Protein AF-A0A9W7L1I3-F1 (afdb_monomer_lite)

Foldseek 3Di:
DDDDDDDDDDDDDDDPPRDDDDDDDDDDDDDDDDDDDDDDDDDDDDDDDDDDPCQPKAWFPAFWFDDWFKIFGDRGQCVVPHDQQKWKWFQDPVPRDIDIWGWHAAPGRGMTGTPGGDPDHGDPDTTIIIITDD

pLDDT: mean 75.12, std 22.77, range [35.75, 97.94]

Sequence (134 aa):
MGLTFKNGGKASDYDATGKKKKKKKSHKKSKESSKHTQETSTASSSSGPGGQADMSQKRGTGSVFHSSTIVTGQDTRFLSELSQGDAFILKNPATNKDEMRVIRFITSDSSLAISSAFSFACSSSSSSFKYVKA

Secondary structure (DSSP, 8-state):
---------------TT--------PPPP----------------------------EEPSSEEEEETTEEEEES--HHHH--TTPEEEEE-TTT--EEEEEEEEEEETTEEEESS--SS---SS-B-EEEE--

Organism: NCBI:txid2557542

Structure (mmCIF, N/CA/C/O backbone):
data_AF-A0A9W7L1I3-F1
#
_entry.id   AF-A0A9W7L1I3-F1
#
loop_
_atom_site.group_PDB
_atom_site.id
_atom_site.type_symbol
_atom_site.label_atom_id
_atom_site.label_alt_id
_atom_site.label_comp_id
_atom_site.label_asym_id
_atom_site.label_entity_id
_atom_site.label_seq_id
_atom_site.pdbx_PDB_ins_code
_atom_site.Cartn_x
_atom_site.Cartn_y
_atom_site.Cartn_z
_atom_site.occupancy
_atom_site.B_iso_or_equiv
_atom_site.auth_seq_id
_atom_site.auth_comp_id
_atom_site.auth_asym_id
_atom_site.auth_atom_id
_atom_site.pdbx_PDB_model_num
ATOM 1 N N . MET A 1 1 ? 11.479 6.008 78.137 1.00 51.56 1 MET A N 1
ATOM 2 C CA . MET A 1 1 ? 11.513 5.747 76.678 1.00 51.56 1 MET A CA 1
ATOM 3 C C . MET A 1 1 ? 10.115 5.355 76.231 1.00 51.56 1 MET A C 1
ATOM 5 O O . MET A 1 1 ? 9.393 4.761 77.019 1.00 51.56 1 MET A O 1
ATOM 9 N N . GLY A 1 2 ? 9.712 5.848 75.062 1.00 44.78 2 GLY A N 1
ATOM 10 C CA . GLY A 1 2 ? 8.330 6.169 74.709 1.00 44.78 2 GLY A CA 1
ATOM 11 C C . GLY A 1 2 ? 7.408 5.007 74.329 1.00 44.78 2 GLY A C 1
ATOM 12 O O . GLY A 1 2 ? 7.834 3.912 73.982 1.00 44.78 2 GLY A O 1
ATOM 13 N N . LEU A 1 3 ? 6.123 5.350 74.408 1.00 50.97 3 LEU A N 1
ATOM 14 C CA . LEU A 1 3 ? 4.892 4.642 74.046 1.00 50.97 3 LEU A CA 1
ATOM 15 C C . LEU A 1 3 ? 4.874 4.194 72.573 1.00 50.97 3 LEU A C 1
ATOM 17 O O . LEU A 1 3 ? 5.403 4.933 71.750 1.00 50.97 3 LEU A O 1
ATOM 21 N N . THR A 1 4 ? 4.152 3.120 72.207 1.00 53.06 4 THR A N 1
ATOM 22 C CA . THR A 1 4 ? 2.930 3.193 71.352 1.00 53.06 4 THR A CA 1
ATOM 23 C C . THR A 1 4 ? 2.336 1.830 70.942 1.00 53.06 4 THR A C 1
ATOM 25 O O . THR A 1 4 ? 2.967 0.780 71.005 1.00 53.06 4 THR A O 1
ATOM 28 N N . PHE A 1 5 ? 1.051 1.892 70.581 1.00 48.38 5 PHE A N 1
ATOM 29 C CA . PHE A 1 5 ? 0.020 0.859 70.562 1.00 48.38 5 PHE A CA 1
ATOM 30 C C . PHE A 1 5 ? -0.036 0.020 69.273 1.00 48.38 5 PHE A C 1
ATOM 32 O O . PHE A 1 5 ? 0.103 0.536 68.167 1.00 48.38 5 PHE A O 1
ATOM 39 N N . LYS A 1 6 ? -0.384 -1.267 69.424 1.00 52.47 6 LYS A N 1
ATOM 40 C CA . LYS A 1 6 ? -0.971 -2.113 68.374 1.00 52.47 6 LYS A CA 1
ATOM 41 C C . LYS A 1 6 ? -2.475 -1.828 68.297 1.00 52.47 6 LYS A C 1
ATOM 43 O O . LYS A 1 6 ? -3.204 -2.287 69.169 1.00 52.47 6 LYS A O 1
ATOM 48 N N . ASN A 1 7 ? -2.936 -1.098 67.278 1.00 46.75 7 ASN A N 1
ATOM 49 C CA . ASN A 1 7 ? -4.288 -1.264 66.728 1.00 46.75 7 ASN A CA 1
ATOM 50 C C . ASN A 1 7 ? -4.514 -0.474 65.429 1.00 46.75 7 ASN A C 1
ATOM 52 O O . ASN A 1 7 ? -4.129 0.686 65.333 1.00 46.75 7 ASN A O 1
ATOM 56 N N . GLY A 1 8 ? -5.279 -1.075 64.511 1.00 43.06 8 GLY A N 1
ATOM 57 C CA . GLY A 1 8 ? -6.182 -0.347 63.610 1.00 43.06 8 GLY A CA 1
ATOM 58 C C . GLY A 1 8 ? -5.737 -0.205 62.154 1.00 43.06 8 GLY A C 1
ATOM 59 O O . GLY A 1 8 ? -4.919 0.645 61.828 1.00 43.06 8 GLY A O 1
ATOM 60 N N . GLY A 1 9 ? -6.360 -0.971 61.249 1.00 42.59 9 GLY A N 1
ATOM 61 C CA . GLY A 1 9 ? -6.088 -0.826 59.815 1.00 42.59 9 GLY A CA 1
ATOM 62 C C . GLY A 1 9 ? -6.968 -1.610 58.839 1.00 42.59 9 GLY A C 1
ATOM 63 O O . GLY A 1 9 ? -6.439 -2.157 57.888 1.00 42.59 9 GLY A O 1
ATOM 64 N N . LYS A 1 10 ? -8.281 -1.664 59.099 1.00 44.69 10 LYS A N 1
ATOM 65 C CA . LYS A 1 10 ? -9.413 -1.830 58.157 1.00 44.69 10 LYS A CA 1
ATOM 66 C C . LYS A 1 10 ? -9.341 -2.896 57.045 1.00 44.69 10 LYS A C 1
ATOM 68 O O . LYS A 1 10 ? -8.680 -2.754 56.024 1.00 44.69 10 LYS A O 1
ATOM 73 N N . ALA A 1 11 ? -10.232 -3.876 57.197 1.00 50.88 11 ALA A N 1
ATOM 74 C CA . ALA A 1 11 ? -10.859 -4.606 56.106 1.00 50.88 11 ALA A CA 1
ATOM 75 C C . ALA A 1 11 ? -11.622 -3.658 55.166 1.00 50.88 11 ALA A C 1
ATOM 77 O O . ALA A 1 11 ? -12.397 -2.824 55.632 1.00 50.88 11 ALA A O 1
ATOM 78 N N . SER A 1 12 ? -11.410 -3.807 53.861 1.00 59.09 12 SER A N 1
ATOM 79 C CA . SER A 1 12 ? -12.389 -3.686 52.762 1.00 59.09 12 SER A CA 1
ATOM 80 C C . SER A 1 12 ? -11.602 -3.469 51.474 1.00 59.09 12 SER A C 1
ATOM 82 O O . SER A 1 12 ? -10.917 -2.467 51.373 1.00 59.09 12 SER A O 1
ATOM 84 N N . ASP A 1 13 ? -11.639 -4.453 50.566 1.00 45.06 13 ASP A N 1
ATOM 85 C CA . ASP A 1 13 ? -11.403 -4.328 49.104 1.00 45.06 13 ASP A CA 1
ATOM 86 C C . ASP A 1 13 ? -11.022 -5.668 48.426 1.00 45.06 13 ASP A C 1
ATOM 88 O O . ASP A 1 13 ? -10.518 -5.692 47.302 1.00 45.06 13 ASP A O 1
ATOM 92 N N . TYR A 1 14 ? -11.288 -6.816 49.059 1.00 48.91 14 TYR A N 1
ATOM 93 C CA . TYR A 1 14 ? -11.110 -8.125 48.422 1.00 48.91 14 TYR A CA 1
ATOM 94 C C . TYR A 1 14 ? -12.471 -8.721 48.052 1.00 48.91 14 TYR A C 1
ATOM 96 O O . TYR A 1 14 ? -13.279 -9.058 48.911 1.00 48.91 14 TYR A O 1
ATOM 104 N N . ASP A 1 15 ? -12.721 -8.817 46.749 1.00 52.53 15 ASP A N 1
ATOM 105 C CA . ASP A 1 15 ? -13.796 -9.616 46.157 1.00 52.53 15 ASP A CA 1
ATOM 106 C C . ASP A 1 15 ? -13.406 -11.107 46.233 1.00 52.53 15 ASP A C 1
ATOM 108 O O . ASP A 1 15 ? -12.218 -11.432 46.119 1.00 52.53 15 ASP A O 1
ATOM 112 N N . ALA A 1 16 ? -14.378 -12.009 46.409 1.00 58.59 16 ALA A N 1
ATOM 113 C CA . ALA A 1 16 ? -14.205 -13.435 46.737 1.00 58.59 16 ALA A CA 1
ATOM 114 C C . ALA A 1 16 ? -13.472 -14.294 45.674 1.00 58.59 16 ALA A C 1
ATOM 116 O O . ALA A 1 16 ? -13.474 -15.519 45.745 1.00 58.59 16 ALA A O 1
ATOM 117 N N . THR A 1 17 ? -12.826 -13.675 44.685 1.00 58.03 17 THR A N 1
ATOM 118 C CA . THR A 1 17 ? -12.126 -14.342 43.578 1.00 58.03 17 THR A CA 1
ATOM 119 C C . THR A 1 17 ? -10.669 -13.899 43.382 1.00 58.03 17 THR A C 1
ATOM 121 O O . THR A 1 17 ? -10.031 -14.321 42.419 1.00 58.03 17 THR A O 1
ATOM 124 N N . GLY A 1 18 ? -10.098 -13.069 44.268 1.00 52.81 18 GLY A N 1
ATOM 125 C CA . GLY A 1 18 ? -8.648 -12.789 44.291 1.00 52.81 18 GLY A CA 1
ATOM 126 C C . GLY A 1 18 ? -8.071 -12.080 43.051 1.00 52.81 18 GLY A C 1
ATOM 127 O O . GLY A 1 18 ? -6.855 -12.049 42.863 1.00 52.81 18 GLY A O 1
ATOM 128 N N . LYS A 1 19 ? -8.907 -11.491 42.185 1.00 55.38 19 LYS A N 1
ATOM 129 C CA . LYS A 1 19 ? -8.467 -10.815 40.951 1.00 55.38 19 LYS A CA 1
ATOM 130 C C . LYS A 1 19 ? -8.464 -9.290 41.107 1.00 55.38 19 LYS A C 1
ATOM 132 O O . LYS A 1 19 ? -9.477 -8.679 41.437 1.00 55.38 19 LYS A O 1
ATOM 137 N N . LYS A 1 20 ? -7.320 -8.655 40.809 1.00 52.66 20 LYS A N 1
ATOM 138 C CA . LYS A 1 20 ? -7.144 -7.188 40.788 1.00 52.66 20 LYS A CA 1
ATOM 139 C C . LYS A 1 20 ? -8.148 -6.525 39.822 1.00 52.66 20 LYS A C 1
ATOM 141 O O . LYS A 1 20 ? -8.038 -6.702 38.608 1.00 52.66 20 LYS A O 1
ATOM 146 N N . LYS A 1 21 ? -9.083 -5.708 40.333 1.00 56.22 21 LYS A N 1
ATOM 147 C CA . LYS A 1 21 ? -9.969 -4.850 39.515 1.00 56.22 21 LYS A CA 1
ATOM 148 C C . LYS A 1 21 ? -9.138 -3.760 38.813 1.00 56.22 21 LYS A C 1
ATOM 150 O O . LYS A 1 21 ? -8.657 -2.823 39.446 1.00 56.22 21 LYS A O 1
ATOM 155 N N . LYS A 1 22 ? -8.958 -3.870 37.489 1.00 58.75 22 LYS A N 1
ATOM 156 C CA . LYS A 1 22 ? -8.351 -2.818 36.649 1.00 58.75 22 LYS A CA 1
ATOM 157 C C . LYS A 1 22 ? -9.284 -1.598 36.587 1.00 58.75 22 LYS A C 1
ATOM 159 O O . LYS A 1 22 ? -10.388 -1.689 36.055 1.00 58.75 22 LYS A O 1
ATOM 164 N N . LYS A 1 23 ? -8.827 -0.449 37.103 1.00 54.97 23 LYS A N 1
ATOM 165 C CA . LYS A 1 2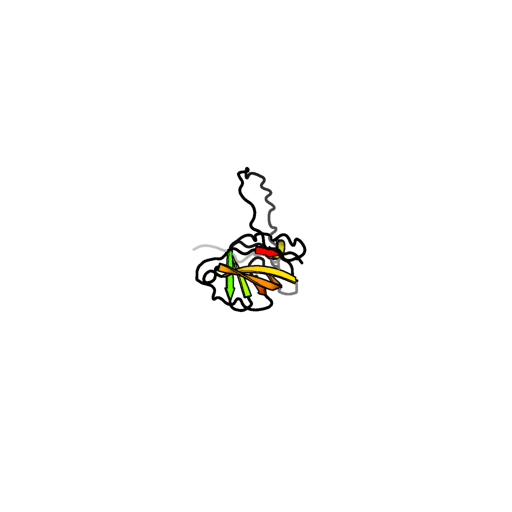3 ? -9.488 0.862 36.961 1.00 54.97 23 LYS A CA 1
ATOM 166 C C . LYS A 1 23 ? -9.604 1.236 35.475 1.00 54.97 23 LYS A C 1
ATOM 168 O O . LYS A 1 23 ? -8.588 1.420 34.806 1.00 54.97 23 LYS A O 1
ATOM 173 N N . LYS A 1 24 ? -10.833 1.377 34.967 1.00 56.19 24 LYS A N 1
ATOM 174 C CA . LYS A 1 24 ? -11.121 1.966 33.648 1.00 56.19 24 LYS A CA 1
ATOM 175 C C . LYS A 1 24 ? -10.900 3.481 33.727 1.00 56.19 24 LYS A C 1
ATOM 177 O O . LYS A 1 24 ? -11.619 4.171 34.442 1.00 56.19 24 LYS A O 1
ATOM 182 N N . LYS A 1 25 ? -9.888 3.988 33.019 1.00 54.59 25 LYS A N 1
ATOM 183 C CA . LYS A 1 25 ? -9.587 5.421 32.891 1.00 54.59 25 LYS A CA 1
ATOM 184 C C . LYS A 1 25 ? -10.369 5.960 31.686 1.00 54.59 25 LYS A C 1
ATOM 186 O O . LYS A 1 25 ? -10.131 5.545 30.557 1.00 54.59 25 LYS A O 1
ATOM 191 N N . SER A 1 26 ? -11.346 6.824 31.943 1.00 47.66 26 SER A N 1
ATOM 192 C CA . SER A 1 26 ? -12.177 7.489 30.936 1.00 47.66 26 SER A CA 1
ATOM 193 C C . SER A 1 26 ? -11.360 8.532 30.168 1.00 47.66 26 SER A C 1
ATOM 195 O O . SER A 1 26 ? -10.827 9.463 30.775 1.00 47.66 26 SER A O 1
ATOM 197 N N . HIS A 1 27 ? -11.268 8.393 28.844 1.00 52.78 27 HIS A N 1
ATOM 198 C CA . HIS A 1 27 ? -10.612 9.374 27.983 1.00 52.78 27 HIS A CA 1
ATOM 199 C C . HIS A 1 27 ? -11.513 10.591 27.739 1.00 52.78 27 HIS A C 1
ATOM 201 O O . HIS A 1 27 ? -12.666 10.483 27.324 1.00 52.78 27 HIS A O 1
ATOM 207 N N . LYS A 1 28 ? -10.936 11.754 28.044 1.00 54.66 28 LYS A N 1
ATOM 208 C CA . LYS A 1 28 ? -11.490 13.100 27.924 1.00 54.66 28 LYS A CA 1
ATOM 209 C C . LYS A 1 28 ? -11.523 13.516 26.450 1.00 54.66 28 LYS A C 1
ATOM 211 O O . LYS A 1 28 ? -10.521 13.424 25.750 1.00 54.66 28 LYS A O 1
ATOM 216 N N . LYS A 1 29 ? -12.695 13.971 26.012 1.00 51.72 29 LYS A N 1
ATOM 217 C CA . LYS A 1 29 ? -13.023 14.484 24.677 1.00 51.72 29 LYS A CA 1
ATOM 218 C C . LYS A 1 29 ? -12.529 15.934 24.567 1.00 51.72 29 LYS A C 1
ATOM 220 O O . LYS A 1 29 ? -13.027 16.780 25.304 1.00 51.72 29 LYS A O 1
ATOM 225 N N . SER A 1 30 ? -11.593 16.230 23.667 1.00 49.41 30 SER A N 1
ATOM 226 C CA . SER A 1 30 ? -11.275 17.605 23.255 1.00 49.41 30 SER A CA 1
ATOM 227 C C . SER A 1 30 ? -11.668 17.794 21.794 1.00 49.41 30 SER A C 1
ATOM 229 O O . SER A 1 30 ? -11.071 17.215 20.889 1.00 49.41 30 SER A O 1
ATOM 231 N N . LYS A 1 31 ? -12.729 18.581 21.600 1.00 55.91 31 LYS A N 1
ATOM 232 C CA . LYS A 1 31 ? -13.014 19.293 20.357 1.00 55.91 31 LYS A CA 1
ATOM 233 C C . LYS A 1 31 ? -11.969 20.398 20.230 1.00 55.91 31 LYS A C 1
ATOM 235 O O . LYS A 1 31 ? -11.882 21.199 21.153 1.00 55.91 31 LYS A O 1
ATOM 240 N N . GLU A 1 32 ? -11.285 20.496 19.098 1.00 47.41 32 GLU A N 1
ATOM 241 C CA . GLU A 1 32 ? -10.769 21.789 18.660 1.00 47.41 32 GLU A CA 1
ATOM 242 C C . GLU A 1 32 ? -10.871 21.923 17.144 1.00 47.41 32 GLU A C 1
ATOM 244 O O . GLU A 1 32 ? -10.719 20.969 16.381 1.00 47.41 32 GLU A O 1
ATOM 249 N N . SER A 1 33 ? -11.278 23.121 16.763 1.00 42.72 33 SER A N 1
ATOM 250 C CA . SER A 1 33 ? -11.810 23.552 15.488 1.00 42.72 33 SER A CA 1
ATOM 251 C C . SER A 1 33 ? -10.768 24.303 14.668 1.00 42.72 33 SER A C 1
ATOM 253 O O . SER A 1 33 ? -10.002 25.088 15.209 1.00 42.72 33 SER A O 1
ATOM 255 N N . SER A 1 34 ? -10.876 24.146 13.348 1.00 43.97 34 SER A N 1
ATOM 256 C CA . SER A 1 34 ? -10.703 25.188 12.325 1.00 43.97 34 SER A CA 1
ATOM 257 C C . SER A 1 34 ? -9.452 26.080 12.368 1.00 43.97 34 SER A C 1
ATOM 259 O O . SER A 1 34 ? -9.414 27.067 13.096 1.00 43.97 34 SER A O 1
ATOM 261 N N . LYS A 1 35 ? -8.549 25.878 11.405 1.00 45.91 35 LYS A N 1
ATOM 262 C CA . LYS A 1 35 ? -8.266 26.848 10.324 1.00 45.91 35 LYS A CA 1
ATOM 263 C C . LYS A 1 35 ? -7.129 26.303 9.462 1.00 45.91 35 LYS A C 1
ATOM 265 O O . LYS A 1 35 ? -5.999 26.226 9.928 1.00 45.91 35 LYS A O 1
ATOM 270 N N . HIS A 1 36 ? -7.390 26.010 8.193 1.00 37.84 36 HIS A N 1
ATOM 271 C CA . HIS A 1 36 ? -6.341 26.178 7.194 1.00 37.84 36 HIS A CA 1
ATOM 272 C C . HIS A 1 36 ? -6.946 26.724 5.909 1.00 37.84 36 HIS A C 1
ATOM 274 O O . HIS A 1 36 ? -7.806 26.110 5.280 1.00 37.84 36 HIS A O 1
ATOM 280 N N . THR A 1 37 ? -6.542 27.960 5.652 1.00 35.88 37 THR A N 1
ATOM 281 C CA . THR A 1 37 ? -6.869 28.794 4.511 1.00 35.88 37 THR A CA 1
ATOM 282 C C . THR A 1 37 ? -6.214 28.233 3.255 1.00 35.88 37 THR A C 1
ATOM 284 O O . THR A 1 37 ? -5.152 27.621 3.310 1.00 35.88 37 THR A O 1
ATOM 287 N N . GLN A 1 38 ? -6.928 28.450 2.157 1.00 53.12 38 GLN A N 1
ATOM 288 C CA . GLN A 1 38 ? -6.585 28.212 0.762 1.00 53.12 38 GLN A CA 1
ATOM 289 C C . GLN A 1 38 ? -5.181 28.673 0.369 1.00 53.12 38 GLN A C 1
ATOM 291 O O . GLN A 1 38 ? -4.662 29.604 0.975 1.00 53.12 38 GLN A O 1
ATOM 296 N N . GLU A 1 39 ? -4.671 28.044 -0.697 1.00 41.50 39 GLU A N 1
ATOM 297 C CA . GLU A 1 39 ? -3.970 28.605 -1.875 1.00 41.50 39 GLU A CA 1
ATOM 298 C C . GLU A 1 39 ? -3.067 27.497 -2.470 1.00 41.50 39 GLU A C 1
ATOM 300 O O . GLU A 1 39 ? -2.456 26.746 -1.721 1.00 41.50 39 GLU A O 1
ATOM 305 N N . THR A 1 40 ? -2.898 27.229 -3.767 1.00 35.75 40 THR A N 1
ATOM 306 C CA . THR A 1 40 ? -3.441 27.679 -5.058 1.00 35.75 40 THR A CA 1
ATOM 307 C C . THR A 1 40 ? -2.943 26.633 -6.081 1.00 35.75 40 THR A C 1
ATOM 309 O O . THR A 1 40 ? -1.913 26.007 -5.849 1.00 35.75 40 THR A O 1
ATOM 312 N N . SER A 1 41 ? -3.712 26.412 -7.152 1.00 50.47 41 SER A N 1
ATOM 313 C CA . SER A 1 41 ? -3.378 25.956 -8.524 1.00 50.47 41 SER A CA 1
ATOM 314 C C . SER A 1 41 ? -1.998 25.300 -8.785 1.00 50.47 41 SER A C 1
ATOM 316 O O . SER A 1 41 ? -0.962 25.788 -8.354 1.00 50.47 41 SER A O 1
ATOM 318 N N . THR A 1 42 ? -1.842 24.306 -9.670 1.00 36.72 42 THR A N 1
ATOM 319 C CA . THR A 1 42 ? -1.850 24.527 -11.134 1.00 36.72 42 THR A CA 1
ATOM 320 C C . THR A 1 42 ? -1.596 23.202 -11.895 1.00 36.72 42 THR A C 1
ATOM 322 O O . THR A 1 42 ? -0.762 22.404 -11.478 1.00 36.72 42 THR A O 1
ATOM 325 N N . ALA A 1 43 ? -2.276 23.056 -13.042 1.00 39.16 43 ALA A N 1
ATOM 326 C CA . ALA A 1 43 ? -1.952 22.275 -14.255 1.00 39.16 43 ALA A CA 1
ATOM 327 C C . ALA A 1 43 ? -1.982 20.726 -14.263 1.00 39.16 43 ALA A C 1
ATOM 329 O O . ALA A 1 43 ? -0.995 20.032 -14.043 1.00 39.16 43 ALA A O 1
ATOM 330 N N . SER A 1 44 ? -3.150 20.207 -14.643 1.00 44.97 44 SER A N 1
ATOM 331 C CA . SER A 1 44 ? -3.463 19.574 -15.941 1.00 44.97 44 SER A CA 1
ATOM 332 C C . SER A 1 44 ? -2.372 18.889 -16.799 1.00 44.97 44 SER A C 1
ATOM 334 O O . SER A 1 44 ? -1.450 19.522 -17.301 1.00 44.97 44 SER A O 1
ATOM 336 N N . SER A 1 45 ? -2.681 17.622 -17.117 1.00 48.50 45 SER A N 1
ATOM 337 C CA . SER A 1 45 ? -2.697 16.969 -18.446 1.00 48.50 45 SER A CA 1
ATOM 338 C C . SER A 1 45 ? -1.407 16.739 -19.249 1.00 48.50 45 SER A C 1
ATOM 340 O O . SER A 1 45 ? -0.848 17.657 -19.839 1.00 48.50 45 SER A O 1
ATOM 342 N N . SER A 1 46 ? -1.108 15.459 -19.499 1.00 43.16 46 SER A N 1
ATOM 343 C CA . SER A 1 46 ? -0.861 14.989 -20.870 1.00 43.16 46 SER A CA 1
ATOM 344 C C . SER A 1 46 ? -1.365 13.555 -21.058 1.00 43.16 46 SER A C 1
ATOM 346 O O . SER A 1 46 ? -1.372 12.735 -20.143 1.00 43.16 46 SER A O 1
ATOM 348 N N . SER A 1 47 ? -1.890 13.343 -22.253 1.00 44.59 47 SER A N 1
ATOM 349 C CA . SER A 1 47 ? -2.854 12.351 -22.704 1.00 44.59 47 SER A CA 1
ATOM 350 C C . SER A 1 47 ? -2.183 11.206 -23.467 1.00 44.59 47 SER A C 1
ATOM 352 O O . SER A 1 47 ? -1.238 11.422 -24.220 1.00 44.59 47 SER A O 1
ATOM 354 N N . GLY A 1 48 ? -2.726 9.994 -23.331 1.00 38.06 48 GLY A N 1
ATOM 355 C CA . GLY A 1 48 ? -2.464 8.856 -24.215 1.00 38.06 48 GLY A CA 1
ATOM 356 C C . GLY A 1 48 ? -3.796 8.220 -24.637 1.00 38.06 48 GLY A C 1
ATOM 357 O O . GLY A 1 48 ? -4.670 8.072 -23.781 1.00 38.06 48 GLY A O 1
ATOM 358 N N . PRO A 1 49 ? -4.007 7.878 -25.922 1.00 50.00 49 PRO A N 1
ATOM 359 C CA . PRO A 1 49 ? -5.286 7.380 -26.405 1.00 50.00 49 PRO A CA 1
ATOM 360 C C . PRO A 1 49 ? -5.352 5.859 -26.232 1.00 50.00 49 PRO A C 1
ATOM 362 O O . PRO A 1 49 ? -4.685 5.102 -26.933 1.00 50.00 49 PRO A O 1
ATOM 365 N N . GLY A 1 50 ? -6.169 5.403 -25.293 1.00 39.44 50 GLY A N 1
ATOM 366 C CA . GLY A 1 50 ? -6.502 3.995 -25.124 1.00 39.44 50 GLY A CA 1
ATOM 367 C C . GLY A 1 50 ? -7.665 3.896 -24.158 1.00 39.44 50 GLY A C 1
ATOM 368 O O . GLY A 1 50 ? -7.491 4.180 -22.979 1.00 39.44 50 GLY A O 1
ATOM 369 N N . GLY A 1 51 ? -8.854 3.575 -24.671 1.00 44.12 51 GLY A N 1
ATOM 370 C CA . GLY A 1 51 ? -10.097 3.550 -23.904 1.00 44.12 51 GLY A CA 1
ATOM 371 C C . GLY A 1 51 ? -9.973 2.722 -22.626 1.00 44.12 51 GLY A C 1
ATOM 372 O O . GLY A 1 51 ? -9.982 1.495 -22.664 1.00 44.12 51 GLY A O 1
ATOM 373 N N . GLN A 1 52 ? -9.869 3.406 -21.495 1.00 45.72 52 GLN A N 1
ATOM 374 C CA . GLN A 1 52 ? -10.034 2.851 -20.162 1.00 45.72 52 GLN A CA 1
ATOM 375 C C . GLN A 1 52 ? -10.919 3.836 -19.421 1.00 45.72 52 GLN A C 1
ATOM 377 O O . GLN A 1 52 ? -10.682 5.041 -19.484 1.00 45.72 52 GLN A O 1
ATOM 382 N N . ALA A 1 53 ? -11.976 3.313 -18.802 1.00 49.69 53 ALA A N 1
ATOM 383 C CA . ALA A 1 53 ? -12.884 4.069 -17.955 1.00 49.69 53 ALA A CA 1
ATOM 384 C C . ALA A 1 53 ? -12.089 5.059 -17.094 1.00 49.69 53 ALA A C 1
ATOM 386 O O . ALA A 1 53 ? -11.073 4.658 -16.526 1.00 49.69 53 ALA A O 1
ATOM 387 N N . ASP A 1 54 ? -12.541 6.317 -17.039 1.00 54.91 54 ASP A N 1
ATOM 388 C CA . ASP A 1 54 ? -11.972 7.425 -16.261 1.00 54.91 54 ASP A CA 1
ATOM 389 C C . ASP A 1 54 ? -11.936 7.090 -14.760 1.00 54.91 54 ASP A C 1
ATOM 391 O O . ASP A 1 54 ? -12.695 7.584 -13.927 1.00 54.91 54 ASP A O 1
ATOM 395 N N . MET A 1 55 ? -11.038 6.189 -14.398 1.00 68.56 55 MET A N 1
ATOM 396 C CA . MET A 1 55 ? -10.717 5.836 -13.039 1.00 68.56 55 MET A CA 1
ATOM 397 C C . MET A 1 55 ? -9.786 6.927 -12.527 1.00 68.56 55 MET A C 1
ATOM 399 O O . MET A 1 55 ? -8.566 6.872 -12.687 1.00 68.56 55 MET A O 1
ATOM 403 N N . SER A 1 56 ? -10.386 7.971 -11.956 1.00 84.94 56 SER A N 1
ATOM 404 C CA . SER A 1 56 ? -9.671 9.136 -11.441 1.00 84.94 56 SER A CA 1
ATOM 405 C C . SER A 1 56 ? -8.613 8.703 -10.417 1.00 84.94 56 SER A C 1
ATOM 407 O O . SER A 1 56 ? -8.951 8.321 -9.291 1.00 84.94 56 SER A O 1
ATOM 409 N N . GLN A 1 57 ? -7.335 8.760 -10.796 1.00 91.88 57 GLN A N 1
ATOM 410 C CA . GLN A 1 57 ? -6.224 8.509 -9.882 1.00 91.88 57 GLN A CA 1
ATOM 411 C C . GLN A 1 57 ? -6.230 9.550 -8.759 1.00 91.88 57 GLN A C 1
ATOM 413 O O . GLN A 1 57 ? -6.236 10.756 -9.010 1.00 91.88 57 GLN A O 1
ATOM 418 N N . LYS A 1 58 ? -6.185 9.090 -7.509 1.00 94.44 58 LYS A N 1
ATOM 419 C CA . LYS A 1 58 ? -6.116 9.940 -6.317 1.00 94.44 58 LYS A CA 1
ATOM 420 C C . LYS A 1 58 ? -4.726 9.870 -5.705 1.00 94.44 58 LYS A C 1
ATOM 422 O O . LYS A 1 58 ? -4.075 8.827 -5.723 1.00 94.44 58 LYS A O 1
ATOM 427 N N . ARG A 1 59 ? -4.255 10.989 -5.159 1.00 95.69 59 ARG A N 1
ATOM 428 C CA . ARG A 1 59 ? -3.005 11.037 -4.393 1.00 95.69 59 ARG A CA 1
ATOM 429 C C . ARG A 1 59 ? -3.272 10.553 -2.968 1.00 95.69 59 ARG A C 1
ATOM 431 O O . ARG A 1 59 ? -4.242 10.992 -2.357 1.00 95.69 59 ARG A O 1
ATOM 438 N N . GLY A 1 60 ? -2.420 9.664 -2.469 1.00 95.25 60 GLY A N 1
ATOM 439 C CA . GLY A 1 60 ? -2.466 9.202 -1.086 1.00 95.25 60 GLY A CA 1
ATOM 440 C C . GLY A 1 60 ? -1.812 10.180 -0.114 1.00 95.25 60 GLY A C 1
ATOM 441 O O . GLY A 1 60 ? -0.929 10.953 -0.500 1.00 95.25 60 GLY A O 1
ATOM 442 N N . THR A 1 61 ? -2.239 10.140 1.145 1.00 97.12 61 THR A N 1
ATOM 443 C CA . THR A 1 61 ? -1.617 10.919 2.225 1.00 97.12 61 THR A CA 1
ATOM 444 C C . THR A 1 61 ? -0.396 10.197 2.780 1.00 97.12 61 THR A C 1
ATOM 446 O O . THR A 1 61 ? -0.451 8.993 3.011 1.00 97.12 61 THR A O 1
ATOM 449 N N . GLY A 1 62 ? 0.677 10.943 3.051 1.00 95.12 62 GLY A N 1
ATOM 450 C CA . GLY A 1 62 ? 1.905 10.427 3.655 1.00 95.12 62 GLY A CA 1
ATOM 451 C C . GLY A 1 62 ? 2.901 9.871 2.639 1.00 95.12 62 GLY A C 1
ATOM 452 O O . GLY A 1 62 ? 2.753 10.026 1.422 1.00 95.12 62 GLY A O 1
ATOM 453 N N . SER A 1 63 ? 3.931 9.223 3.165 1.00 94.56 63 SER A N 1
ATOM 454 C CA . SER A 1 63 ? 4.958 8.558 2.370 1.00 94.56 63 SER A CA 1
ATOM 455 C C . SER A 1 63 ? 4.981 7.074 2.677 1.00 94.56 63 SER A C 1
ATOM 457 O O . SER A 1 63 ? 4.591 6.638 3.756 1.00 94.56 63 SER A O 1
ATOM 459 N N . VAL A 1 64 ? 5.460 6.282 1.730 1.00 95.06 64 VAL A N 1
ATOM 460 C CA . VAL A 1 64 ? 5.510 4.835 1.859 1.00 95.06 64 VAL A CA 1
ATOM 461 C C . VAL A 1 64 ? 6.881 4.288 1.519 1.00 95.06 64 VAL A C 1
ATOM 463 O O . VAL A 1 64 ? 7.645 4.849 0.731 1.00 95.06 64 VAL A O 1
ATOM 466 N N . PHE A 1 65 ? 7.137 3.144 2.126 1.00 94.06 65 PHE A N 1
ATOM 467 C CA . PHE A 1 65 ? 8.237 2.239 1.876 1.00 94.06 65 PHE A CA 1
ATOM 468 C C . PHE A 1 65 ? 7.625 0.878 1.573 1.00 94.06 65 PHE A C 1
ATOM 470 O O . PHE A 1 65 ? 6.516 0.573 2.014 1.00 94.06 65 PHE A O 1
ATOM 477 N N . HIS A 1 66 ? 8.323 0.031 0.835 1.00 93.12 66 HIS A N 1
ATOM 478 C CA . HIS A 1 66 ? 7.818 -1.308 0.568 1.00 93.12 66 HIS A CA 1
ATOM 479 C C . HIS A 1 66 ? 8.929 -2.343 0.668 1.00 93.12 66 HIS A C 1
ATOM 481 O O . HIS A 1 66 ? 10.095 -2.081 0.385 1.00 93.12 66 HIS A O 1
ATOM 487 N N . SER A 1 67 ? 8.554 -3.549 1.061 1.00 91.69 67 SER A N 1
ATOM 488 C CA . SER A 1 67 ? 9.437 -4.702 1.074 1.00 91.69 67 SER A CA 1
ATOM 489 C C . SER A 1 67 ? 8.646 -5.914 0.621 1.00 91.69 67 SER A C 1
ATOM 491 O O . SER A 1 67 ? 7.642 -6.281 1.234 1.00 91.69 67 SER A O 1
ATOM 493 N N . SER A 1 68 ? 9.086 -6.533 -0.475 1.00 92.19 68 SER A N 1
ATOM 494 C CA . SER A 1 68 ? 8.364 -7.635 -1.115 1.00 92.19 68 SER A CA 1
ATOM 495 C C . SER A 1 68 ? 6.900 -7.254 -1.389 1.00 92.19 68 SER A C 1
ATOM 497 O O . SER A 1 68 ? 6.644 -6.354 -2.184 1.00 92.19 68 SER A O 1
ATOM 499 N N . THR A 1 69 ? 5.944 -7.906 -0.726 1.00 95.94 69 THR A N 1
ATOM 500 C CA . THR A 1 69 ? 4.497 -7.691 -0.870 1.00 95.94 69 THR A CA 1
ATOM 501 C C . THR A 1 69 ? 3.890 -6.832 0.239 1.00 95.94 69 THR A C 1
ATOM 503 O O . THR A 1 69 ? 2.670 -6.692 0.295 1.00 95.94 69 THR A O 1
ATOM 506 N N . ILE A 1 70 ? 4.706 -6.276 1.133 1.00 96.19 70 ILE A N 1
ATOM 507 C CA . ILE A 1 70 ? 4.248 -5.438 2.239 1.00 96.19 70 ILE A CA 1
ATOM 508 C C . ILE A 1 70 ? 4.627 -3.991 1.957 1.00 96.19 70 ILE A C 1
ATOM 510 O O . ILE A 1 70 ? 5.759 -3.693 1.574 1.00 96.19 70 ILE A O 1
ATOM 514 N N . VAL A 1 71 ? 3.675 -3.090 2.172 1.00 96.00 71 VAL A N 1
ATOM 515 C CA . VAL A 1 71 ? 3.883 -1.645 2.109 1.00 96.00 71 VAL A CA 1
ATOM 516 C C . VAL A 1 71 ? 3.719 -1.084 3.513 1.00 96.00 71 VAL A C 1
ATOM 518 O O . VAL A 1 71 ? 2.720 -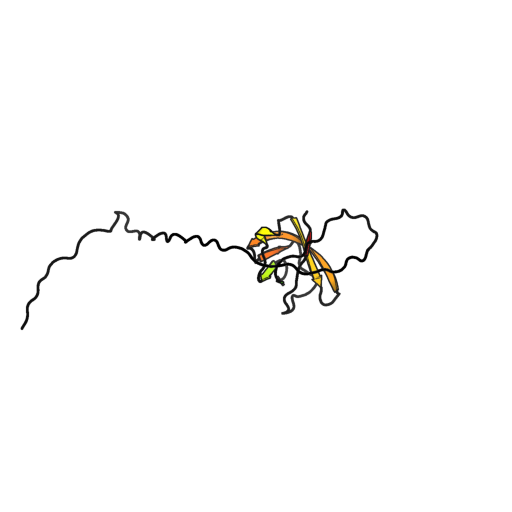1.346 4.186 1.00 96.00 71 VAL A O 1
ATOM 521 N N . THR A 1 72 ? 4.707 -0.308 3.938 1.00 95.94 72 THR A N 1
ATOM 522 C CA . THR A 1 72 ? 4.744 0.393 5.218 1.00 95.94 72 THR A CA 1
ATOM 523 C C . THR A 1 72 ? 4.606 1.883 4.959 1.00 95.94 72 THR A C 1
ATOM 525 O O . THR A 1 72 ? 5.364 2.461 4.185 1.00 95.94 72 THR A O 1
ATOM 528 N N . GLY A 1 73 ? 3.633 2.508 5.602 1.00 95.62 73 GLY A N 1
ATOM 529 C CA . GLY A 1 73 ? 3.355 3.929 5.508 1.00 95.62 73 GLY A CA 1
ATOM 530 C C . GLY A 1 73 ? 3.874 4.717 6.705 1.00 95.62 73 GLY A C 1
ATOM 531 O O . GLY A 1 73 ? 3.884 4.233 7.837 1.00 95.62 73 GLY A O 1
ATOM 532 N N . GLN A 1 74 ? 4.285 5.949 6.436 1.00 96.12 74 GLN A N 1
ATOM 533 C CA . GLN A 1 74 ? 4.628 6.978 7.404 1.00 96.12 74 GLN A CA 1
ATOM 534 C C . GLN A 1 74 ? 3.674 8.161 7.208 1.00 96.12 74 GLN A C 1
ATOM 536 O O . GLN A 1 74 ? 3.558 8.692 6.102 1.00 96.12 74 GLN A O 1
ATOM 541 N N . ASP A 1 75 ? 2.972 8.541 8.280 1.00 96.19 75 ASP A N 1
ATOM 542 C CA . ASP A 1 75 ? 1.922 9.574 8.272 1.00 96.19 75 ASP A CA 1
ATOM 543 C C . ASP A 1 75 ? 0.793 9.304 7.258 1.00 96.19 75 ASP A C 1
ATOM 545 O O . ASP A 1 75 ? 0.177 10.215 6.704 1.00 96.19 75 ASP A O 1
ATOM 549 N N . THR A 1 76 ? 0.520 8.023 7.015 1.00 97.44 76 THR A N 1
ATOM 550 C CA . THR A 1 76 ? -0.511 7.535 6.097 1.00 97.44 76 THR A CA 1
ATOM 551 C C . THR A 1 76 ? -1.847 7.301 6.805 1.00 97.44 76 THR A C 1
ATOM 553 O O . THR A 1 76 ? -1.927 7.242 8.033 1.00 97.44 76 THR A O 1
ATOM 556 N N . ARG A 1 77 ? -2.924 7.166 6.022 1.00 97.19 77 ARG A N 1
ATOM 557 C CA . ARG A 1 77 ? -4.287 6.869 6.505 1.00 97.19 77 ARG A CA 1
ATOM 558 C C . ARG A 1 77 ? -4.922 5.726 5.718 1.00 97.19 77 ARG A C 1
ATOM 560 O O . ARG A 1 77 ? -5.994 5.884 5.130 1.00 97.19 77 ARG A O 1
ATOM 567 N N . PHE A 1 78 ? -4.229 4.589 5.636 1.00 97.50 78 PHE A N 1
ATOM 568 C CA . PHE A 1 78 ? -4.637 3.498 4.748 1.00 97.50 78 PHE A CA 1
ATOM 569 C C . PHE A 1 78 ? -6.054 2.983 5.012 1.00 97.50 78 PHE A C 1
ATOM 571 O O . PHE A 1 78 ? -6.766 2.732 4.048 1.00 97.50 78 PHE A O 1
ATOM 578 N N . LEU A 1 79 ? -6.505 2.880 6.266 1.00 96.94 79 LEU A N 1
ATOM 579 C CA . LEU A 1 79 ? -7.847 2.366 6.568 1.00 96.94 79 LEU A CA 1
ATOM 580 C C . LEU A 1 79 ? -8.958 3.329 6.132 1.00 96.94 79 LEU A C 1
ATOM 582 O O . LEU A 1 79 ? -10.081 2.897 5.892 1.00 96.94 79 LEU A O 1
ATOM 586 N N . SER A 1 80 ? -8.660 4.629 6.051 1.00 96.56 80 SER A N 1
ATOM 587 C CA . SER A 1 80 ? -9.635 5.656 5.656 1.00 96.56 80 SER A CA 1
ATOM 588 C C . SER A 1 80 ? -9.640 5.920 4.150 1.00 96.56 80 SER A C 1
ATOM 590 O O . SER A 1 80 ? -10.683 6.230 3.580 1.00 96.56 80 SER A O 1
ATOM 592 N N . GLU A 1 81 ? -8.476 5.839 3.500 1.00 95.81 81 GLU A N 1
ATOM 593 C CA . GLU A 1 81 ? -8.317 6.193 2.084 1.00 95.81 81 GLU A CA 1
ATOM 594 C C . GLU A 1 81 ? -8.438 4.988 1.151 1.00 95.81 81 GLU A C 1
ATOM 596 O O . GLU A 1 81 ? -8.923 5.129 0.027 1.00 95.81 81 GLU A O 1
ATOM 601 N N . LEU A 1 82 ? -8.035 3.800 1.600 1.00 96.81 82 LEU A N 1
ATOM 602 C CA . LEU A 1 82 ? -7.877 2.612 0.767 1.00 96.81 82 LEU A CA 1
ATOM 603 C C . LEU A 1 82 ? -8.827 1.496 1.200 1.00 96.81 82 LEU A C 1
ATOM 605 O O . LEU A 1 82 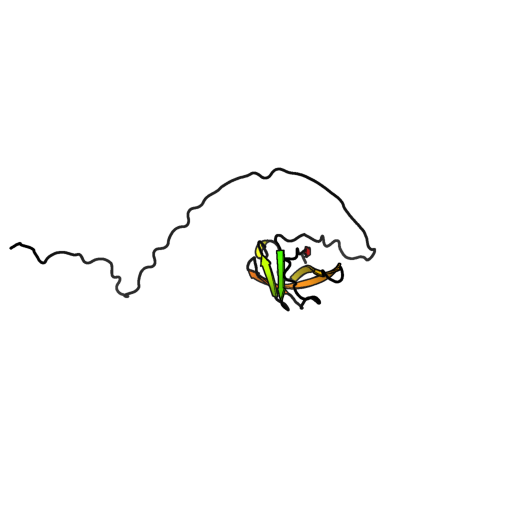? -9.349 1.461 2.312 1.00 96.81 82 LEU A O 1
ATOM 609 N N . SER A 1 83 ? -9.077 0.572 0.287 1.00 96.81 83 SER A N 1
ATOM 610 C CA . SER A 1 83 ? -9.905 -0.605 0.511 1.00 96.81 83 SER A CA 1
ATOM 611 C C . SER A 1 83 ? -9.288 -1.812 -0.192 1.00 96.81 83 SER A C 1
ATOM 613 O O . SER A 1 83 ? -8.476 -1.680 -1.108 1.00 96.81 83 SER A O 1
ATOM 615 N N . GLN A 1 84 ? -9.633 -3.013 0.268 1.00 96.69 84 GLN A N 1
ATOM 616 C CA . GLN A 1 84 ? -9.225 -4.240 -0.412 1.00 96.69 84 GLN A CA 1
ATOM 617 C C . GLN A 1 84 ? -9.768 -4.240 -1.848 1.00 96.69 84 GLN A C 1
ATOM 619 O O . GLN A 1 84 ? -10.935 -3.931 -2.062 1.00 96.69 84 GLN A O 1
ATOM 624 N N . GLY A 1 85 ? -8.924 -4.605 -2.815 1.00 96.50 85 GLY A N 1
ATOM 625 C CA . GLY A 1 85 ? -9.259 -4.574 -4.241 1.00 96.50 85 GLY A CA 1
ATOM 626 C C . GLY A 1 85 ? -8.859 -3.283 -4.959 1.00 96.50 85 GLY A C 1
ATOM 627 O O . GLY A 1 85 ? -8.712 -3.315 -6.178 1.00 96.50 85 GLY A O 1
ATOM 628 N N . ASP A 1 86 ? -8.589 -2.192 -4.234 1.00 96.44 86 ASP A N 1
ATOM 629 C CA . ASP A 1 86 ? -8.101 -0.950 -4.840 1.00 96.44 86 ASP A CA 1
ATOM 630 C C . ASP A 1 86 ? -6.730 -1.152 -5.498 1.00 96.44 86 ASP A C 1
ATOM 632 O O . ASP A 1 86 ? -5.920 -1.996 -5.086 1.00 96.44 86 ASP A O 1
ATOM 636 N N . ALA A 1 87 ? -6.439 -0.331 -6.505 1.00 96.44 87 ALA A N 1
ATOM 637 C CA . ALA A 1 87 ? -5.139 -0.331 -7.151 1.00 96.44 87 ALA A CA 1
ATOM 638 C C . ALA A 1 87 ? -4.210 0.683 -6.477 1.00 96.44 87 ALA A C 1
ATOM 640 O O . ALA A 1 87 ? -4.508 1.872 -6.398 1.00 96.44 87 ALA A O 1
ATOM 641 N N . PHE A 1 88 ? -3.065 0.209 -6.007 1.00 96.38 88 PHE A N 1
ATOM 642 C CA . PHE A 1 88 ? -2.000 0.980 -5.386 1.00 96.38 88 PHE A CA 1
ATOM 643 C C . PHE A 1 88 ? -0.895 1.250 -6.406 1.00 96.38 88 PHE A C 1
ATOM 645 O O . PHE A 1 88 ? -0.403 0.322 -7.049 1.00 96.38 88 PHE A O 1
ATOM 652 N N . ILE A 1 89 ? -0.503 2.510 -6.563 1.00 95.62 89 ILE A N 1
ATOM 653 C CA . ILE A 1 89 ? 0.402 2.960 -7.622 1.00 95.62 89 ILE A CA 1
ATOM 654 C C . ILE A 1 89 ? 1.612 3.646 -6.998 1.00 95.62 89 ILE A C 1
ATOM 656 O O . ILE A 1 89 ? 1.481 4.612 -6.240 1.00 95.62 89 ILE A O 1
ATOM 660 N N . LEU A 1 90 ? 2.797 3.167 -7.367 1.00 94.00 90 LEU A N 1
ATOM 661 C CA . LEU A 1 90 ? 4.078 3.750 -6.992 1.00 94.00 90 LEU A CA 1
ATOM 662 C C . LEU A 1 90 ? 4.914 4.039 -8.230 1.00 94.00 90 LEU A C 1
ATOM 664 O O . LEU A 1 90 ? 4.975 3.233 -9.155 1.00 94.00 90 LEU A O 1
ATOM 668 N N . LYS A 1 91 ? 5.599 5.180 -8.221 1.00 92.44 91 LYS A N 1
ATOM 669 C CA . LYS A 1 91 ? 6.527 5.545 -9.286 1.00 92.44 91 LYS A CA 1
ATOM 670 C C . LYS A 1 91 ? 7.901 4.953 -8.998 1.00 92.44 91 LYS A C 1
ATOM 672 O O . LYS A 1 91 ? 8.480 5.211 -7.946 1.00 92.44 91 LYS A O 1
ATOM 677 N N . ASN A 1 92 ? 8.432 4.193 -9.947 1.00 90.94 92 ASN A N 1
ATOM 678 C CA . ASN A 1 92 ? 9.767 3.625 -9.856 1.00 90.94 92 ASN A CA 1
ATOM 679 C C . ASN A 1 92 ? 10.818 4.745 -10.016 1.00 90.94 92 ASN A C 1
ATOM 681 O O . ASN A 1 92 ? 10.820 5.429 -11.045 1.00 90.94 92 ASN A O 1
ATOM 685 N N . PRO A 1 93 ? 11.722 4.946 -9.042 1.00 88.50 93 PRO A N 1
ATOM 686 C CA . PRO A 1 93 ? 12.688 6.042 -9.080 1.00 88.50 93 PRO A CA 1
ATOM 687 C C . PRO A 1 93 ? 13.748 5.871 -10.177 1.00 88.50 93 PRO A C 1
ATOM 689 O O . PRO A 1 93 ? 14.222 6.864 -10.721 1.00 88.50 93 PRO A O 1
ATOM 692 N N . ALA A 1 94 ? 14.099 4.631 -10.536 1.00 88.12 94 ALA A N 1
ATOM 693 C CA . ALA A 1 94 ? 15.120 4.351 -11.544 1.00 88.12 94 ALA A CA 1
ATOM 694 C C . ALA A 1 94 ? 14.574 4.488 -12.972 1.00 88.12 94 ALA A C 1
ATOM 696 O O . ALA A 1 94 ? 15.231 5.047 -13.844 1.00 88.12 94 ALA A O 1
ATOM 697 N N . THR A 1 95 ? 13.361 3.985 -13.221 1.00 89.38 95 THR A N 1
ATOM 698 C CA . THR A 1 95 ? 12.780 3.945 -14.576 1.00 89.38 95 THR A CA 1
ATOM 699 C C . THR A 1 95 ? 11.784 5.067 -14.852 1.00 89.38 95 THR A C 1
ATOM 701 O O . THR A 1 95 ? 11.380 5.245 -15.998 1.00 89.38 95 THR A O 1
ATOM 704 N N . ASN A 1 96 ? 11.367 5.816 -13.825 1.00 88.56 96 ASN A N 1
ATOM 705 C CA . ASN A 1 96 ? 10.286 6.805 -13.878 1.00 88.56 96 ASN A CA 1
ATOM 706 C C . ASN A 1 96 ? 8.926 6.252 -14.347 1.00 88.56 96 ASN A C 1
ATOM 708 O O . ASN A 1 96 ? 8.032 7.036 -14.666 1.00 88.56 96 ASN A O 1
ATOM 712 N N . LYS A 1 97 ? 8.750 4.927 -14.361 1.00 91.75 97 LYS A N 1
ATOM 713 C CA . LYS A 1 97 ? 7.491 4.273 -14.729 1.00 91.75 97 LYS A CA 1
ATOM 714 C C . LYS A 1 97 ? 6.619 4.045 -13.501 1.00 91.75 97 LYS A C 1
ATOM 716 O O . LYS A 1 97 ? 7.125 3.706 -12.432 1.00 91.75 97 LYS A O 1
ATOM 721 N N . ASP A 1 98 ? 5.314 4.193 -13.679 1.00 93.06 98 ASP A N 1
ATOM 722 C CA . ASP A 1 98 ? 4.338 3.881 -12.643 1.00 93.06 98 ASP A CA 1
ATOM 723 C C . ASP A 1 98 ? 4.094 2.366 -12.609 1.00 93.06 98 ASP A C 1
ATOM 725 O O . ASP A 1 98 ? 3.775 1.738 -13.620 1.00 93.06 98 ASP A O 1
ATOM 729 N N . GLU A 1 99 ? 4.254 1.771 -11.432 1.00 94.00 99 GLU A N 1
ATOM 730 C CA . GLU A 1 99 ? 3.935 0.377 -11.164 1.00 94.00 99 GLU A CA 1
ATOM 731 C C . GLU A 1 99 ? 2.663 0.306 -10.321 1.00 94.00 99 GLU A C 1
ATOM 733 O O . GLU A 1 99 ? 2.576 0.888 -9.239 1.00 94.00 99 GLU A O 1
ATOM 738 N N . MET A 1 100 ? 1.672 -0.430 -10.824 1.00 94.75 100 MET A N 1
ATOM 739 C CA . MET A 1 100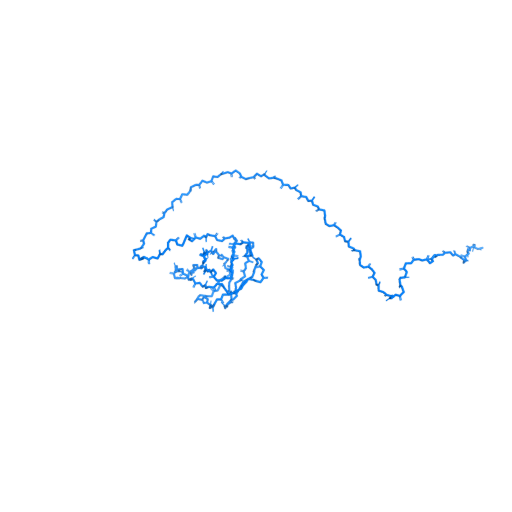 ? 0.378 -0.610 -10.174 1.00 94.75 100 MET A CA 1
ATOM 740 C C . MET A 1 100 ? 0.240 -2.026 -9.617 1.00 94.75 100 MET A C 1
ATOM 742 O O . MET A 1 100 ? 0.631 -3.004 -10.263 1.00 94.75 100 MET A O 1
ATOM 746 N N . ARG A 1 101 ? -0.315 -2.139 -8.410 1.00 96.50 101 ARG A N 1
ATOM 747 C CA . ARG A 1 101 ? -0.524 -3.396 -7.685 1.00 96.50 101 ARG A CA 1
ATOM 748 C C . ARG A 1 101 ? -1.867 -3.372 -6.972 1.00 96.50 101 ARG A C 1
ATOM 750 O O . ARG A 1 101 ? -2.238 -2.362 -6.396 1.00 96.50 101 ARG A O 1
ATOM 757 N N . VAL A 1 102 ? -2.586 -4.489 -6.966 1.00 97.31 102 VAL A N 1
ATOM 758 C CA . VAL A 1 102 ? -3.865 -4.598 -6.241 1.00 97.31 102 VAL A CA 1
ATOM 759 C C . VAL A 1 102 ? -3.613 -4.794 -4.747 1.00 97.31 102 VAL A C 1
ATOM 761 O O . VAL A 1 102 ? -2.761 -5.613 -4.382 1.00 97.31 102 VAL A O 1
ATOM 764 N N . ILE A 1 103 ? -4.362 -4.086 -3.902 1.00 97.94 103 ILE A N 1
ATOM 765 C CA . ILE A 1 103 ? -4.349 -4.239 -2.443 1.00 97.94 103 ILE A CA 1
ATOM 766 C C . ILE A 1 103 ? -5.086 -5.524 -2.063 1.00 97.94 103 ILE A C 1
ATOM 768 O O . ILE A 1 103 ? -6.268 -5.696 -2.360 1.00 97.94 103 ILE A O 1
ATOM 772 N N . ARG A 1 104 ? -4.393 -6.429 -1.368 1.00 97.38 104 ARG A N 1
ATOM 773 C CA . ARG A 1 104 ? -4.976 -7.676 -0.855 1.00 97.38 104 ARG A CA 1
ATOM 774 C C . ARG A 1 104 ? -5.682 -7.480 0.475 1.00 97.38 104 ARG A C 1
ATOM 776 O O . ARG A 1 104 ? -6.753 -8.032 0.662 1.00 97.38 104 ARG A O 1
ATOM 783 N N . PHE A 1 105 ? -5.075 -6.743 1.396 1.00 96.62 105 PHE A N 1
ATOM 784 C CA . PHE A 1 105 ? -5.666 -6.395 2.687 1.00 96.62 105 PHE A CA 1
ATOM 785 C C . PHE A 1 105 ? -4.879 -5.251 3.327 1.00 96.62 105 PHE A C 1
ATOM 787 O O . PHE A 1 105 ? -3.715 -5.021 2.994 1.00 96.62 105 PHE A O 1
ATOM 794 N N . ILE A 1 106 ? -5.514 -4.547 4.260 1.00 97.88 106 ILE A N 1
ATOM 795 C CA . ILE A 1 106 ? -4.930 -3.438 5.019 1.00 97.88 106 ILE A CA 1
ATOM 796 C C . ILE A 1 106 ? -4.922 -3.862 6.485 1.00 97.88 106 ILE A C 1
ATOM 798 O O . ILE A 1 106 ? -5.954 -4.279 7.007 1.00 97.88 106 ILE A O 1
ATOM 802 N N . THR A 1 107 ? -3.761 -3.814 7.134 1.00 97.00 107 THR A N 1
ATOM 803 C CA . THR A 1 107 ? -3.604 -4.268 8.525 1.00 97.00 107 THR A CA 1
ATOM 804 C C . THR A 1 107 ? -3.719 -3.112 9.514 1.00 97.00 107 THR A C 1
ATOM 806 O O . THR A 1 107 ? -4.207 -3.300 10.626 1.00 97.00 107 THR A O 1
ATOM 809 N N . SER A 1 108 ? -3.296 -1.913 9.114 1.00 97.75 108 SER A N 1
ATOM 810 C CA . SER A 1 108 ? -3.393 -0.680 9.894 1.00 97.75 108 SER A CA 1
ATOM 811 C C . SER A 1 108 ? -3.316 0.541 8.976 1.00 97.75 108 SER A C 1
ATOM 813 O O . SER A 1 108 ? -3.060 0.415 7.780 1.00 97.75 108 SER A O 1
ATOM 815 N N . ASP A 1 109 ? -3.451 1.746 9.536 1.00 97.25 109 ASP A N 1
ATOM 816 C CA . ASP A 1 109 ? -3.217 2.987 8.786 1.00 97.25 109 ASP A CA 1
ATOM 817 C C . ASP A 1 109 ? -1.790 3.131 8.238 1.00 97.25 109 ASP A C 1
ATOM 819 O O . ASP A 1 109 ? -1.575 3.956 7.353 1.00 97.25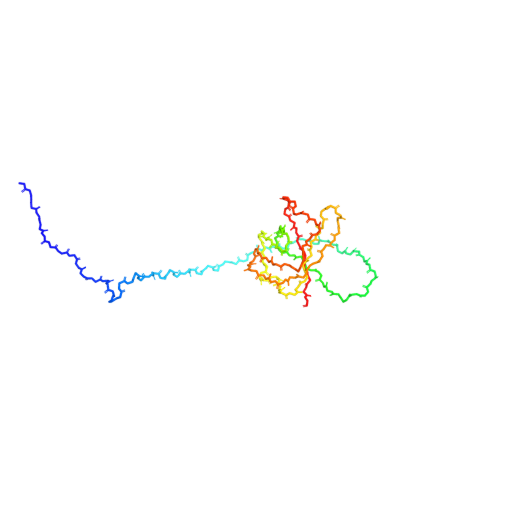 109 ASP A O 1
ATOM 823 N N . SER A 1 110 ? -0.842 2.323 8.724 1.00 96.69 110 SER A N 1
ATOM 824 C CA . SER A 1 110 ? 0.578 2.340 8.366 1.00 96.69 110 SER A CA 1
ATOM 825 C C . SER A 1 110 ? 1.074 1.051 7.713 1.00 96.69 110 SER A C 1
ATOM 827 O O . SER A 1 110 ? 2.263 0.941 7.422 1.00 96.69 110 SER A O 1
ATOM 829 N N . SER A 1 111 ? 0.223 0.052 7.479 1.00 97.06 111 SER A N 1
ATOM 830 C CA . SER A 1 111 ? 0.658 -1.191 6.842 1.00 97.06 111 SER A CA 1
ATOM 831 C C . SER A 1 111 ? -0.445 -1.840 6.009 1.00 97.06 111 SER A C 1
ATOM 833 O O . SER A 1 111 ? -1.608 -1.918 6.410 1.00 97.06 111 SER A O 1
ATOM 835 N N . LEU A 1 112 ? -0.068 -2.303 4.818 1.00 97.75 112 LEU A N 1
ATOM 836 C CA . LEU A 1 112 ? -0.939 -3.040 3.909 1.00 97.75 112 LEU A CA 1
ATOM 837 C C . LEU A 1 112 ? -0.155 -4.096 3.128 1.00 97.75 112 LEU A C 1
ATOM 839 O O . LEU A 1 112 ? 1.071 -4.030 3.015 1.00 97.75 112 LEU A O 1
ATOM 843 N N . ALA A 1 113 ? -0.877 -5.061 2.565 1.00 97.88 113 ALA A N 1
ATOM 844 C CA . ALA A 1 113 ? -0.327 -6.095 1.703 1.00 97.88 113 ALA A CA 1
ATOM 845 C C . ALA A 1 113 ? -0.857 -5.962 0.273 1.00 97.88 113 ALA A C 1
ATOM 847 O O . ALA A 1 113 ? -2.052 -5.759 0.046 1.00 97.88 113 ALA A O 1
ATOM 848 N N . ILE A 1 114 ? 0.034 -6.141 -0.696 1.00 97.81 114 ILE A N 1
ATOM 849 C CA . ILE A 1 114 ? -0.253 -6.076 -2.130 1.00 97.81 114 ILE A CA 1
ATOM 850 C C . ILE A 1 114 ? -0.163 -7.454 -2.793 1.00 97.81 114 ILE A C 1
ATOM 852 O O . ILE A 1 114 ? 0.355 -8.427 -2.243 1.00 97.81 1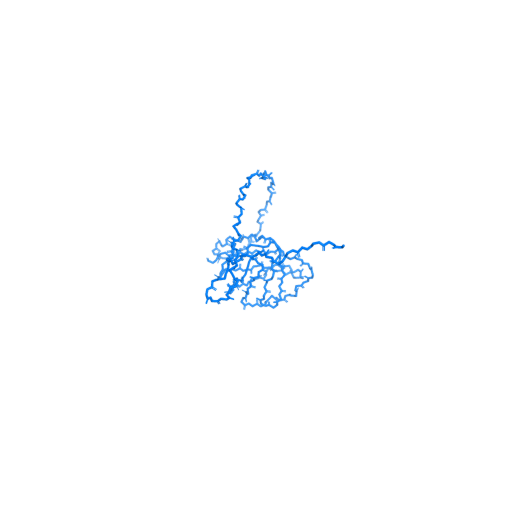14 ILE A O 1
ATOM 856 N N . SER A 1 115 ? -0.717 -7.537 -3.998 1.00 97.06 115 SER A N 1
ATOM 857 C CA . SER A 1 115 ? -0.816 -8.759 -4.804 1.00 97.06 115 SER A CA 1
ATOM 858 C C . SER A 1 115 ? 0.526 -9.324 -5.266 1.00 97.06 115 SER A C 1
ATOM 860 O O . SER A 1 115 ? 0.696 -10.544 -5.280 1.00 97.06 115 SER A O 1
ATOM 862 N N . SER A 1 116 ? 1.479 -8.463 -5.610 1.00 96.44 116 SER A N 1
ATOM 863 C CA . SER A 1 116 ? 2.836 -8.847 -5.999 1.00 96.44 116 SER A CA 1
ATOM 864 C C . SER A 1 116 ? 3.833 -7.756 -5.632 1.00 96.44 116 SER A C 1
ATOM 866 O O . SER A 1 116 ? 3.454 -6.606 -5.412 1.00 96.44 116 SER A O 1
ATOM 868 N N . ALA A 1 117 ? 5.110 -8.126 -5.553 1.00 95.31 117 ALA A N 1
ATOM 869 C CA . ALA A 1 117 ? 6.172 -7.181 -5.248 1.00 95.31 117 ALA A CA 1
ATOM 870 C C . ALA A 1 117 ? 6.371 -6.141 -6.364 1.00 95.31 117 ALA A C 1
ATOM 872 O O . ALA A 1 117 ? 6.028 -6.358 -7.535 1.00 95.31 117 ALA A O 1
ATOM 873 N N . PHE A 1 118 ? 6.930 -4.994 -5.989 1.00 93.56 118 PHE A N 1
ATOM 874 C CA . PHE A 1 118 ? 7.440 -4.017 -6.947 1.00 93.56 118 PHE A CA 1
ATOM 875 C C . PHE A 1 118 ? 8.762 -4.490 -7.547 1.00 93.56 118 PHE A C 1
ATOM 877 O O . PHE A 1 118 ? 9.492 -5.268 -6.935 1.00 93.56 118 PHE A O 1
ATOM 884 N N . SER A 1 119 ? 9.055 -4.016 -8.755 1.00 91.38 119 SER A N 1
ATOM 885 C CA . SER A 1 119 ? 10.239 -4.439 -9.515 1.00 91.38 119 SER A CA 1
ATOM 886 C C . SER A 1 119 ? 11.518 -3.722 -9.071 1.00 91.38 119 SER A C 1
ATOM 888 O O . SER A 1 119 ? 12.614 -4.106 -9.468 1.00 91.38 119 SER A O 1
ATOM 890 N N . PHE A 1 120 ? 11.385 -2.665 -8.268 1.00 89.56 120 PHE A N 1
ATOM 891 C CA . PHE A 1 120 ? 12.495 -1.917 -7.686 1.00 89.56 120 PHE A CA 1
ATOM 892 C C . PHE A 1 120 ? 12.620 -2.212 -6.194 1.00 89.56 120 PHE A C 1
ATOM 894 O O . PHE A 1 120 ? 11.668 -2.650 -5.560 1.00 89.56 120 PHE A O 1
ATOM 901 N N . ALA A 1 121 ? 13.801 -1.981 -5.628 1.00 84.69 121 ALA A N 1
ATOM 902 C CA . ALA A 1 121 ? 13.989 -2.024 -4.186 1.00 84.69 121 ALA A CA 1
ATOM 903 C C . ALA A 1 121 ? 13.609 -0.671 -3.575 1.00 84.69 121 ALA A C 1
ATOM 905 O O . ALA A 1 121 ? 13.862 0.377 -4.171 1.00 84.69 121 ALA A O 1
ATOM 906 N N . CYS A 1 122 ? 13.046 -0.689 -2.369 1.00 77.50 122 CYS A N 1
ATOM 907 C CA . CYS A 1 122 ? 12.812 0.535 -1.622 1.00 77.50 122 CYS A CA 1
ATOM 908 C C . CYS A 1 122 ? 14.162 1.143 -1.220 1.00 77.50 122 CYS A C 1
ATOM 910 O O . CYS A 1 122 ? 14.846 0.629 -0.336 1.00 77.50 122 CYS A O 1
ATOM 912 N N . SER A 1 123 ? 14.562 2.230 -1.879 1.00 70.75 123 SER A N 1
ATOM 913 C CA . SER A 1 123 ? 15.662 3.072 -1.415 1.00 70.75 123 SER A CA 1
ATOM 914 C C . SER A 1 123 ? 15.267 3.745 -0.098 1.00 70.75 123 SER A C 1
ATOM 916 O O . SER A 1 123 ? 14.082 3.926 0.177 1.00 70.75 123 SER A O 1
ATOM 918 N N . SER A 1 124 ? 16.240 4.163 0.717 1.00 69.00 124 SER A N 1
ATOM 919 C CA . SER A 1 124 ? 16.018 4.847 2.010 1.00 69.00 124 SER A CA 1
ATOM 920 C C . SER A 1 124 ? 15.191 6.146 1.923 1.00 69.00 124 SER A C 1
ATOM 922 O O . SER A 1 124 ? 14.936 6.794 2.933 1.00 69.00 124 SER A O 1
ATOM 924 N N . SER A 1 125 ? 14.784 6.548 0.719 1.00 76.44 125 SER A N 1
ATOM 925 C CA . SER A 1 125 ? 13.917 7.679 0.420 1.00 76.44 125 SER A CA 1
ATOM 926 C C . SER A 1 125 ? 12.436 7.295 0.502 1.00 76.44 125 SER A C 1
ATOM 928 O O . SER A 1 125 ? 11.965 6.416 -0.223 1.00 76.44 125 SER A O 1
ATOM 930 N N . SER A 1 126 ? 11.682 8.023 1.320 1.00 82.88 126 SER A N 1
ATOM 931 C CA . SER A 1 126 ? 10.228 7.890 1.421 1.00 82.88 126 SER A CA 1
ATOM 932 C C . SER A 1 126 ? 9.549 8.265 0.094 1.00 82.88 126 SER A C 1
ATOM 934 O O . SER A 1 126 ? 9.838 9.335 -0.445 1.00 82.88 126 SER A O 1
ATOM 936 N N . SER A 1 127 ? 8.645 7.431 -0.426 1.00 90.12 127 SER A N 1
ATOM 937 C CA . SER A 1 127 ? 7.986 7.667 -1.723 1.00 90.12 127 SER A CA 1
ATOM 938 C C . SER A 1 127 ? 6.516 8.043 -1.558 1.00 90.12 127 SER A C 1
ATOM 940 O O . SER A 1 127 ? 5.806 7.430 -0.769 1.00 90.12 127 SER A O 1
ATOM 942 N N . SER A 1 128 ? 6.018 9.021 -2.315 1.00 93.50 128 SER A N 1
ATOM 943 C CA . SER A 1 128 ? 4.574 9.294 -2.364 1.00 93.50 128 SER A CA 1
ATOM 944 C C . SER A 1 128 ? 3.856 8.251 -3.219 1.00 93.50 128 SER A C 1
ATOM 946 O O . SER A 1 128 ? 4.392 7.844 -4.251 1.00 93.50 128 SER A O 1
ATOM 948 N N . PHE A 1 129 ? 2.624 7.897 -2.861 1.00 94.94 129 PHE A N 1
ATOM 949 C CA . PHE A 1 129 ? 1.815 6.943 -3.620 1.00 94.94 129 PHE A CA 1
ATOM 950 C C . PHE A 1 129 ? 0.539 7.575 -4.184 1.00 94.94 129 PHE A C 1
ATOM 952 O O . PHE A 1 129 ? 0.065 8.625 -3.734 1.00 94.94 129 PHE A O 1
ATOM 959 N N . LYS A 1 130 ? -0.024 6.908 -5.188 1.00 96.44 130 LYS A N 1
ATOM 960 C CA . LYS A 1 130 ? -1.358 7.178 -5.727 1.00 96.44 130 LYS A CA 1
ATOM 961 C C . LYS A 1 130 ? -2.200 5.913 -5.627 1.00 96.44 130 LYS A C 1
ATOM 963 O O . LYS A 1 130 ? -1.665 4.818 -5.463 1.00 96.44 130 LYS A O 1
ATOM 968 N N . TYR A 1 131 ? -3.509 6.056 -5.743 1.00 96.19 131 TYR A N 1
ATOM 969 C CA . TYR A 1 131 ? -4.413 4.920 -5.780 1.00 96.19 131 TYR A CA 1
ATOM 970 C C . TYR A 1 131 ? -5.611 5.167 -6.690 1.00 96.19 131 TYR A C 1
ATOM 972 O O . TYR A 1 131 ? -5.963 6.305 -7.004 1.00 96.19 131 TYR A O 1
ATOM 980 N N . VAL A 1 132 ? -6.236 4.071 -7.097 1.00 95.69 132 VAL A N 1
ATOM 981 C CA . VAL A 1 132 ? -7.480 4.041 -7.859 1.00 95.69 132 VAL A CA 1
ATOM 982 C C . VAL A 1 132 ? -8.478 3.188 -7.092 1.00 95.69 132 VAL A C 1
ATOM 984 O O . VAL A 1 132 ? -8.142 2.092 -6.644 1.00 95.69 132 VAL A O 1
ATOM 987 N N . LYS A 1 133 ? -9.693 3.717 -6.941 1.00 93.75 133 LYS A N 1
ATOM 988 C CA . LYS A 1 133 ? -10.819 2.991 -6.353 1.00 93.75 133 LYS A CA 1
ATOM 989 C C . LYS A 1 133 ? -11.394 2.032 -7.390 1.00 93.75 133 LYS A C 1
ATOM 991 O O . LYS A 1 133 ? -11.631 2.465 -8.518 1.00 93.75 133 LYS A O 1
ATOM 996 N N . ALA A 1 134 ? -11.549 0.769 -7.002 1.00 85.56 134 ALA A N 1
ATOM 997 C CA . ALA A 1 134 ? -12.220 -0.246 -7.813 1.00 85.56 134 ALA A CA 1
ATOM 998 C C . ALA A 1 134 ? -13.748 -0.093 -7.770 1.00 85.56 134 ALA A C 1
ATOM 1000 O O . ALA A 1 134 ? -14.263 0.457 -6.767 1.00 85.56 134 ALA A O 1
#

Radius of gyration: 27.42 Å; chains: 1; bounding box: 30×43×103 Å